Protein AF-A0A8X7W732-F1 (afdb_monomer)

Structure (mmCIF, N/CA/C/O backbone):
data_AF-A0A8X7W732-F1
#
_entry.id   AF-A0A8X7W732-F1
#
loop_
_atom_site.group_PDB
_atom_site.id
_atom_site.type_symbol
_atom_site.label_atom_id
_atom_site.label_alt_id
_atom_site.label_comp_id
_atom_site.label_asym_id
_atom_site.label_entity_id
_atom_site.label_seq_id
_atom_site.pdbx_PDB_ins_code
_atom_site.Cartn_x
_atom_site.Cartn_y
_atom_site.Cartn_z
_atom_site.occupancy
_atom_site.B_iso_or_equiv
_atom_site.auth_seq_id
_atom_site.auth_comp_id
_atom_site.auth_asym_id
_atom_site.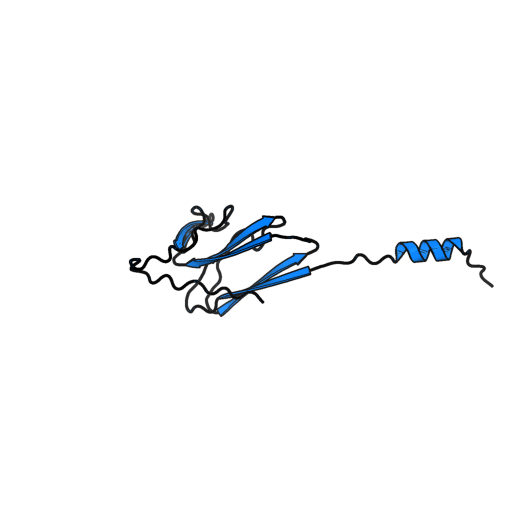auth_atom_id
_atom_site.pdbx_PDB_model_num
ATOM 1 N N . MET A 1 1 ? 0.008 -14.224 62.717 1.00 46.12 1 MET A N 1
ATOM 2 C CA . MET A 1 1 ? -0.355 -12.885 62.200 1.00 46.12 1 MET A CA 1
ATOM 3 C C . MET A 1 1 ? 0.826 -12.354 61.398 1.00 46.12 1 MET A C 1
ATOM 5 O O . MET A 1 1 ? 1.795 -11.903 61.994 1.00 46.12 1 MET A O 1
ATOM 9 N N . ALA A 1 2 ? 0.811 -12.514 60.072 1.00 51.47 2 ALA A N 1
ATOM 10 C CA . ALA A 1 2 ? 1.902 -12.050 59.215 1.00 51.47 2 ALA A CA 1
ATOM 11 C C . ALA A 1 2 ? 1.911 -10.513 59.188 1.00 51.47 2 ALA A C 1
ATOM 13 O O . ALA A 1 2 ? 0.931 -9.892 58.777 1.00 51.47 2 ALA A O 1
ATOM 14 N N . ARG A 1 3 ? 2.992 -9.894 59.678 1.00 59.03 3 ARG A N 1
ATOM 15 C CA . ARG A 1 3 ? 3.196 -8.445 59.582 1.00 59.03 3 ARG A CA 1
ATOM 16 C C . ARG A 1 3 ? 3.786 -8.136 58.212 1.00 59.03 3 ARG A C 1
ATOM 18 O O . ARG A 1 3 ? 4.996 -8.193 58.027 1.00 59.03 3 ARG A O 1
ATOM 25 N N . PHE A 1 4 ? 2.919 -7.852 57.248 1.00 56.91 4 PHE A N 1
ATOM 26 C CA . PHE A 1 4 ? 3.340 -7.357 55.943 1.00 56.91 4 PHE A CA 1
ATOM 27 C C . PHE A 1 4 ? 3.891 -5.938 56.114 1.00 56.91 4 PHE A C 1
ATOM 29 O O . PHE A 1 4 ? 3.165 -5.018 56.487 1.00 56.91 4 PHE A O 1
ATOM 36 N N . SER A 1 5 ? 5.202 -5.782 55.921 1.00 73.44 5 SER A N 1
ATOM 37 C CA . SER A 1 5 ? 5.878 -4.485 55.982 1.00 73.44 5 SER A CA 1
ATOM 38 C C . SER A 1 5 ? 5.309 -3.554 54.909 1.00 73.44 5 SER A C 1
ATOM 40 O O . SER A 1 5 ? 5.190 -3.954 53.752 1.00 73.44 5 SER A O 1
ATOM 42 N N . SER A 1 6 ? 4.992 -2.307 55.273 1.00 62.41 6 SER A N 1
ATOM 43 C CA . SER A 1 6 ? 4.473 -1.275 54.354 1.00 62.41 6 SER A CA 1
ATOM 44 C C . SER A 1 6 ? 5.355 -1.099 53.101 1.00 62.41 6 SER A C 1
ATOM 46 O O . SER A 1 6 ? 4.856 -0.899 51.995 1.00 62.41 6 SER A O 1
ATOM 48 N N . PHE A 1 7 ? 6.671 -1.314 53.243 1.00 60.94 7 PHE A N 1
ATOM 49 C CA . PHE A 1 7 ? 7.631 -1.323 52.134 1.00 60.94 7 PHE A CA 1
ATOM 50 C C . PHE A 1 7 ? 7.362 -2.416 51.088 1.00 60.94 7 PHE A C 1
ATOM 52 O O . PHE A 1 7 ? 7.599 -2.196 49.903 1.00 60.94 7 PHE A O 1
ATOM 59 N N . HIS A 1 8 ? 6.857 -3.585 51.492 1.00 60.62 8 HIS A N 1
ATOM 60 C CA . HIS A 1 8 ? 6.509 -4.666 50.562 1.00 60.62 8 HIS A CA 1
ATOM 61 C C . HIS A 1 8 ? 5.210 -4.377 49.808 1.00 60.62 8 HIS A C 1
ATOM 63 O O . HIS A 1 8 ? 5.099 -4.742 48.642 1.00 60.62 8 HIS A O 1
ATOM 69 N N . ILE A 1 9 ? 4.263 -3.674 50.439 1.00 62.38 9 ILE A N 1
ATOM 70 C CA . ILE A 1 9 ? 3.011 -3.246 49.798 1.00 62.38 9 ILE A CA 1
ATOM 71 C C . ILE A 1 9 ? 3.304 -2.179 48.729 1.00 62.38 9 ILE A C 1
ATOM 73 O O . ILE A 1 9 ? 2.811 -2.285 47.608 1.00 62.38 9 ILE A O 1
ATOM 77 N N . LEU A 1 10 ? 4.169 -1.204 49.033 1.00 61.38 10 LEU A N 1
ATOM 78 C CA . LEU A 1 10 ? 4.590 -0.169 48.078 1.00 61.38 10 LEU A CA 1
ATOM 79 C C . LEU A 1 10 ? 5.385 -0.737 46.891 1.00 61.38 10 LEU A C 1
ATOM 81 O O . LEU A 1 10 ? 5.160 -0.325 45.754 1.00 61.38 10 LEU A O 1
ATOM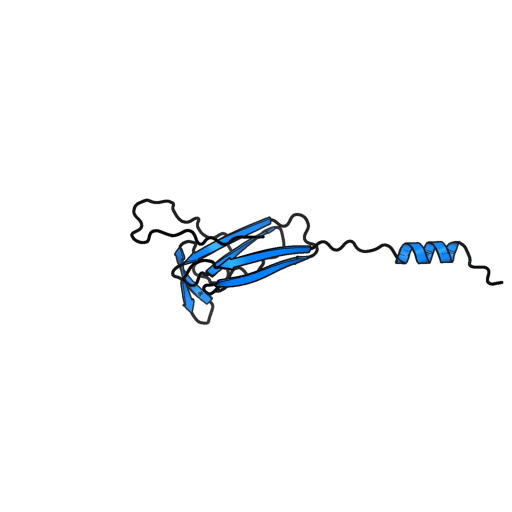 85 N N . PHE A 1 11 ? 6.268 -1.714 47.125 1.00 59.72 11 PHE A N 1
ATOM 86 C CA . PHE A 1 11 ? 7.015 -2.375 46.049 1.00 59.72 11 PHE A CA 1
ATOM 87 C C . PHE A 1 11 ? 6.089 -3.165 45.107 1.00 59.72 11 PHE A C 1
ATOM 89 O O . PHE A 1 11 ? 6.231 -3.078 43.891 1.00 59.72 11 PHE A O 1
ATOM 96 N N . PHE A 1 12 ? 5.082 -3.864 45.645 1.00 58.09 12 PHE A N 1
ATOM 97 C CA . PHE A 1 12 ? 4.081 -4.574 44.835 1.00 58.09 12 PHE A CA 1
ATOM 98 C C . PHE A 1 12 ? 3.203 -3.622 44.002 1.00 58.09 12 PHE A C 1
ATOM 100 O O . PHE A 1 12 ? 2.840 -3.935 42.866 1.00 58.09 12 PHE A O 1
ATOM 107 N N . MET A 1 13 ? 2.889 -2.439 44.538 1.00 59.28 13 MET A N 1
ATOM 108 C CA . MET A 1 13 ? 2.095 -1.423 43.837 1.00 59.28 13 MET A CA 1
ATOM 109 C C . MET A 1 13 ? 2.874 -0.758 42.689 1.00 59.28 13 MET A C 1
ATOM 111 O O . MET A 1 13 ? 2.284 -0.399 41.677 1.00 59.28 13 MET A O 1
ATOM 115 N N . PHE A 1 14 ? 4.203 -0.660 42.797 1.00 57.59 14 PHE A N 1
ATOM 116 C CA . PHE A 1 14 ? 5.066 -0.134 41.731 1.00 57.59 14 PHE A CA 1
ATOM 117 C C . PHE A 1 14 ? 5.218 -1.109 40.546 1.00 57.59 14 PHE A C 1
ATOM 119 O O . PHE A 1 14 ? 5.277 -0.684 39.396 1.00 57.59 14 PHE A O 1
ATOM 126 N N . ILE A 1 15 ? 5.214 -2.423 40.807 1.00 59.81 15 ILE A N 1
ATOM 127 C CA . ILE A 1 15 ? 5.336 -3.475 39.776 1.00 59.81 15 ILE A CA 1
ATOM 128 C C . ILE A 1 15 ? 4.060 -3.581 38.912 1.00 59.81 15 ILE A C 1
ATOM 130 O O . ILE A 1 15 ? 4.116 -4.036 37.773 1.00 59.81 15 ILE A O 1
ATOM 134 N N . THR A 1 16 ? 2.905 -3.144 39.426 1.00 61.91 16 THR A N 1
ATOM 135 C CA . THR A 1 16 ? 1.600 -3.240 38.738 1.00 61.91 16 THR A CA 1
ATOM 136 C C . THR A 1 16 ? 1.240 -2.009 37.903 1.00 61.91 16 THR A C 1
ATOM 138 O O . THR A 1 16 ? 0.121 -1.925 37.394 1.00 61.91 16 THR A O 1
ATOM 141 N N . GLY A 1 17 ? 2.175 -1.069 37.709 1.00 63.25 17 GLY A N 1
ATOM 142 C CA . GLY A 1 17 ? 2.010 0.036 36.765 1.00 63.25 17 GLY A CA 1
ATOM 143 C C . GLY A 1 17 ? 1.795 -0.496 35.346 1.00 63.25 17 GLY A C 1
ATOM 144 O O . GLY A 1 17 ? 2.745 -0.883 34.671 1.00 63.25 17 GLY A O 1
ATOM 145 N N . GLY A 1 18 ? 0.537 -0.562 34.910 1.00 65.25 18 GLY A N 1
ATOM 146 C CA . GLY A 1 18 ? 0.165 -1.093 33.603 1.00 65.25 18 GLY A CA 1
ATOM 147 C C . GLY A 1 18 ? 0.795 -0.283 32.472 1.00 65.25 18 GLY A C 1
ATOM 148 O O . GLY A 1 18 ? 0.649 0.937 32.413 1.00 65.25 18 GLY A O 1
ATOM 149 N N . VAL A 1 19 ? 1.477 -0.963 31.551 1.00 70.69 19 VAL A N 1
ATOM 150 C CA . VAL A 1 19 ? 1.900 -0.357 30.286 1.00 70.69 19 VAL A CA 1
ATOM 151 C C . VAL A 1 19 ? 0.658 -0.073 29.439 1.00 70.69 19 VAL A C 1
ATOM 153 O O . VAL A 1 19 ? -0.092 -0.983 29.088 1.00 70.69 19 VAL A O 1
ATOM 156 N N . ALA A 1 20 ? 0.408 1.197 29.122 1.00 70.50 20 ALA A N 1
ATOM 157 C CA . ALA A 1 20 ? -0.653 1.568 28.194 1.00 70.50 20 ALA A CA 1
ATOM 158 C C . ALA A 1 20 ? -0.190 1.265 26.760 1.00 70.50 20 ALA A C 1
ATOM 160 O O . ALA A 1 20 ? 0.652 1.975 26.212 1.00 70.50 20 ALA A O 1
ATOM 161 N N . VAL A 1 21 ? -0.723 0.196 26.165 1.00 75.81 21 VAL A N 1
ATOM 162 C CA . VAL A 1 21 ? -0.509 -0.144 24.751 1.00 75.81 21 VAL A CA 1
ATOM 163 C C . VAL A 1 21 ? -1.587 0.546 23.922 1.00 75.81 21 VAL A C 1
ATOM 165 O O . VAL A 1 21 ? -2.775 0.385 24.193 1.00 75.81 21 VAL A O 1
ATOM 168 N N . SER A 1 22 ? -1.177 1.308 22.909 1.00 82.00 22 SER A N 1
ATOM 169 C CA . SER A 1 22 ? -2.092 1.917 21.937 1.00 82.00 22 SER A CA 1
ATOM 170 C C . SER A 1 22 ? -1.933 1.228 20.589 1.00 82.00 22 SER A C 1
ATOM 172 O O . SER A 1 22 ? -0.807 1.018 20.134 1.00 82.00 22 SER A O 1
ATOM 174 N N . ALA A 1 23 ? -3.048 0.880 19.950 1.00 86.62 23 ALA A N 1
ATOM 175 C CA . ALA A 1 23 ? -3.058 0.295 18.619 1.00 86.62 23 ALA A CA 1
ATOM 176 C C . ALA A 1 23 ? -4.050 1.028 17.711 1.00 86.62 23 ALA A C 1
ATOM 178 O O . ALA A 1 23 ? -5.148 1.387 18.130 1.00 86.62 23 ALA A O 1
ATOM 179 N N . THR A 1 24 ? -3.657 1.250 16.460 1.00 89.19 24 THR A N 1
ATOM 180 C CA . THR A 1 24 ? -4.511 1.792 15.396 1.00 89.19 24 THR A CA 1
ATOM 181 C C . THR A 1 24 ? -4.535 0.790 14.255 1.00 89.19 24 THR A C 1
ATOM 183 O O . THR A 1 24 ? -3.482 0.344 13.810 1.00 89.19 24 THR A O 1
ATOM 186 N N . VAL A 1 25 ? -5.723 0.424 13.781 1.00 91.12 25 VAL A N 1
ATOM 187 C CA . VAL A 1 25 ? -5.889 -0.529 12.679 1.00 91.12 25 VAL A CA 1
ATOM 188 C C . VAL A 1 25 ? -6.473 0.212 11.490 1.00 91.12 25 VAL A C 1
ATOM 190 O O . VAL A 1 25 ? -7.506 0.855 11.620 1.00 91.12 25 VAL A O 1
ATOM 193 N N . PHE A 1 26 ? -5.825 0.102 10.334 1.00 91.19 26 PHE A N 1
ATOM 194 C CA . PHE A 1 26 ? -6.368 0.557 9.062 1.00 91.19 26 PHE A CA 1
ATOM 195 C C . PHE A 1 26 ? -6.866 -0.644 8.275 1.00 91.19 26 PHE A C 1
ATOM 197 O O . PHE A 1 26 ? -6.082 -1.528 7.924 1.00 91.19 26 PHE A O 1
ATOM 204 N N . THR A 1 27 ? -8.154 -0.670 7.951 1.00 91.69 27 THR A N 1
ATOM 205 C CA . THR A 1 27 ? -8.687 -1.677 7.026 1.00 91.69 27 THR A CA 1
ATOM 206 C C . THR A 1 27 ? -8.677 -1.125 5.610 1.00 91.69 27 THR A C 1
ATOM 208 O O . THR A 1 27 ? -9.360 -0.146 5.345 1.00 91.69 27 THR A O 1
ATOM 211 N N . LEU A 1 28 ? -7.933 -1.744 4.694 1.00 91.06 28 LEU A N 1
ATOM 212 C CA . LEU A 1 28 ? -7.928 -1.395 3.275 1.00 91.06 28 LEU A CA 1
ATOM 213 C C . LEU A 1 28 ? -8.790 -2.407 2.526 1.00 91.06 28 LEU A C 1
ATOM 215 O O . LEU A 1 28 ? -8.461 -3.591 2.501 1.00 91.06 28 LEU A O 1
ATOM 219 N N . LYS A 1 29 ? -9.876 -1.947 1.900 1.00 92.62 29 LYS A N 1
ATOM 220 C CA . LYS A 1 29 ? -10.784 -2.792 1.110 1.00 92.62 29 LYS A CA 1
ATOM 221 C C . LYS A 1 29 ? -1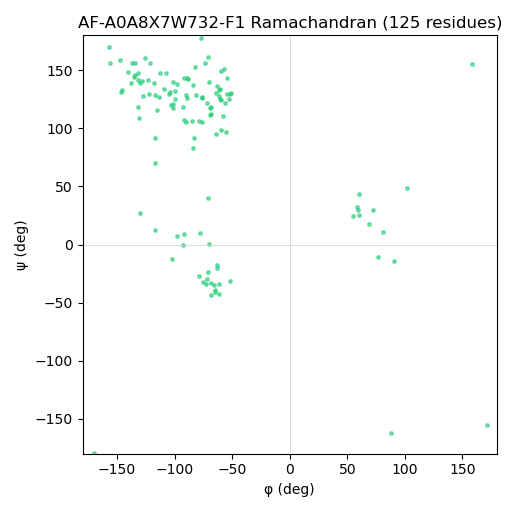0.806 -2.377 -0.355 1.00 92.62 29 LYS A C 1
ATOM 223 O O . LYS A 1 29 ? -11.086 -1.2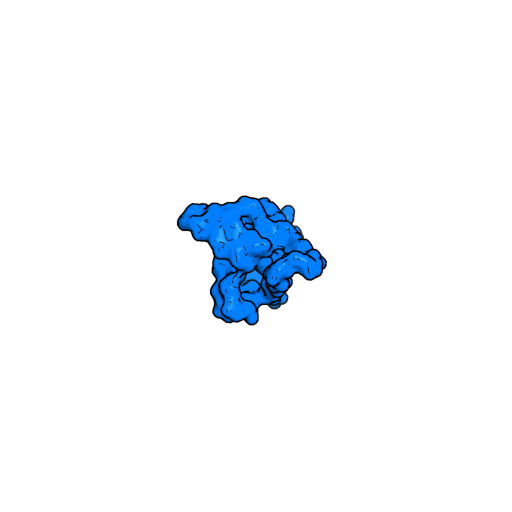17 -0.665 1.00 92.62 29 LYS A O 1
ATOM 228 N N . ASN A 1 30 ? -10.603 -3.338 -1.252 1.00 92.75 30 ASN A N 1
ATOM 229 C CA . ASN A 1 30 ? -10.830 -3.146 -2.676 1.00 92.75 30 ASN A CA 1
ATOM 230 C C . ASN A 1 30 ? -12.308 -3.403 -3.001 1.00 92.75 30 ASN A C 1
ATOM 232 O O . ASN A 1 30 ? -12.763 -4.542 -3.021 1.00 92.75 30 ASN A O 1
ATOM 236 N N . SER A 1 31 ? -13.065 -2.338 -3.261 1.00 90.25 31 SER A N 1
ATOM 237 C CA . SER A 1 31 ? -14.462 -2.443 -3.722 1.00 90.25 31 SER A CA 1
ATOM 238 C C . SER A 1 31 ? -14.598 -2.297 -5.243 1.00 90.25 31 SER A C 1
ATOM 240 O O . SER A 1 31 ? -15.711 -2.193 -5.754 1.00 90.25 31 SER A O 1
ATOM 242 N N . CYS A 1 32 ? -13.481 -2.244 -5.973 1.00 87.25 32 CYS A N 1
ATOM 243 C CA . CYS A 1 32 ? -13.466 -2.191 -7.429 1.00 87.25 32 CYS A CA 1
ATOM 244 C C . CYS A 1 32 ? -13.629 -3.606 -8.020 1.00 87.25 32 CYS A C 1
ATOM 246 O O . CYS A 1 32 ? -13.201 -4.583 -7.403 1.00 87.25 32 CYS A O 1
ATOM 248 N N . PRO A 1 33 ? -14.186 -3.737 -9.240 1.00 91.19 33 PRO A N 1
ATOM 249 C CA . PRO A 1 33 ? -14.322 -5.026 -9.928 1.00 91.19 33 PRO A CA 1
ATOM 250 C C . PRO A 1 33 ? -13.008 -5.520 -10.566 1.00 91.19 33 PRO A C 1
ATOM 252 O O . PRO A 1 33 ? -13.019 -6.458 -11.353 1.00 91.19 33 PRO A O 1
ATOM 255 N N . TYR A 1 34 ? -11.880 -4.873 -10.269 1.00 90.19 34 TYR A N 1
ATOM 256 C CA . TYR A 1 34 ? -10.557 -5.174 -10.810 1.00 90.19 34 TYR A CA 1
ATOM 257 C C . TYR A 1 34 ? -9.504 -5.117 -9.700 1.00 90.19 34 TYR A C 1
ATOM 259 O O . TYR A 1 34 ? -9.699 -4.460 -8.673 1.00 90.19 34 TYR A O 1
ATOM 267 N N . THR A 1 35 ? -8.392 -5.820 -9.905 1.00 92.38 35 THR A N 1
ATOM 268 C CA . THR A 1 35 ? -7.256 -5.819 -8.980 1.00 92.38 35 THR A CA 1
ATOM 269 C C . THR A 1 35 ? -6.647 -4.424 -8.885 1.00 92.38 35 THR A C 1
ATOM 271 O O . THR A 1 35 ? -6.456 -3.733 -9.891 1.00 92.38 35 THR A O 1
ATOM 274 N N . VAL A 1 36 ? -6.339 -4.010 -7.659 1.00 93.56 36 VAL A N 1
ATOM 275 C CA . VAL A 1 36 ? -5.616 -2.770 -7.369 1.00 93.56 36 VAL A CA 1
ATOM 276 C C . VAL A 1 36 ? -4.351 -3.101 -6.597 1.00 93.56 36 VAL A C 1
ATOM 278 O O . VAL A 1 36 ? -4.280 -4.121 -5.917 1.00 93.56 36 VAL A O 1
ATOM 281 N N . TRP A 1 37 ? -3.356 -2.225 -6.668 1.00 94.31 37 TRP A N 1
ATOM 282 C CA . TRP A 1 37 ? -2.130 -2.372 -5.890 1.00 94.31 37 TRP A CA 1
ATOM 283 C C . TRP A 1 37 ? -2.008 -1.197 -4.934 1.00 94.31 37 TRP A C 1
ATOM 285 O O . TRP A 1 37 ? -1.491 -0.151 -5.339 1.00 94.31 37 TRP A O 1
ATOM 295 N N . PRO A 1 38 ? -2.512 -1.303 -3.691 1.00 93.50 38 PRO A N 1
ATOM 296 C CA . PRO A 1 38 ? -2.311 -0.260 -2.702 1.00 93.50 38 PRO A CA 1
ATOM 297 C C . PRO A 1 38 ? -0.827 0.098 -2.593 1.00 93.50 38 PRO A C 1
ATOM 299 O O . PRO A 1 38 ? 0.034 -0.780 -2.521 1.00 93.50 38 PRO A O 1
ATOM 302 N N . GLY A 1 39 ? -0.538 1.392 -2.654 1.00 92.00 39 GLY A N 1
ATOM 303 C CA . GLY A 1 39 ? 0.741 1.960 -2.263 1.00 92.00 39 GLY A CA 1
ATOM 304 C C . GLY A 1 39 ? 0.615 2.505 -0.849 1.00 92.00 39 GLY A C 1
ATOM 305 O O . GLY A 1 39 ? -0.413 3.092 -0.485 1.00 92.00 39 GLY A O 1
ATOM 306 N N . THR A 1 40 ? 1.641 2.274 -0.042 1.00 91.69 40 THR A N 1
ATOM 307 C CA . THR A 1 40 ? 1.687 2.736 1.340 1.00 91.69 40 THR A CA 1
ATOM 308 C C . THR A 1 40 ? 2.997 3.477 1.562 1.00 91.69 40 THR A C 1
ATOM 310 O O . THR A 1 40 ? 4.044 3.113 1.035 1.00 91.69 40 THR A O 1
ATOM 313 N N . PHE A 1 41 ? 2.941 4.568 2.315 1.00 91.19 41 PHE A N 1
ATOM 314 C CA . PHE A 1 41 ? 4.130 5.341 2.647 1.00 91.19 41 PHE A CA 1
ATOM 315 C C . PHE A 1 41 ? 3.977 5.924 4.042 1.00 91.19 41 PHE A C 1
ATOM 317 O O . PHE A 1 41 ? 2.947 6.532 4.337 1.00 91.19 41 PHE A O 1
ATOM 324 N N . ALA A 1 42 ? 4.993 5.771 4.885 1.00 91.25 42 ALA A N 1
ATOM 325 C CA . ALA A 1 42 ? 5.063 6.436 6.178 1.00 91.25 42 ALA A CA 1
ATOM 326 C C . ALA A 1 42 ? 6.013 7.636 6.079 1.00 91.25 42 ALA A C 1
ATOM 328 O O . ALA A 1 42 ? 7.186 7.482 5.756 1.00 91.25 42 ALA A O 1
ATOM 329 N N . GLY A 1 43 ? 5.505 8.836 6.361 1.00 87.75 43 GLY A N 1
ATOM 330 C CA . GLY A 1 43 ? 6.334 10.029 6.547 1.00 87.75 43 GLY A CA 1
ATOM 331 C C . GLY A 1 43 ? 6.985 10.073 7.933 1.00 87.75 43 GLY A C 1
ATOM 332 O O . GLY A 1 43 ? 8.057 10.652 8.089 1.00 87.75 43 GLY A O 1
ATOM 333 N N . LYS A 1 44 ? 6.354 9.448 8.934 1.00 90.56 44 LYS A N 1
ATOM 334 C CA . LYS A 1 44 ? 6.901 9.252 10.281 1.00 90.56 44 LYS A CA 1
ATOM 335 C C . LYS A 1 44 ? 6.422 7.921 10.854 1.00 90.56 44 LYS A C 1
ATOM 337 O O . LYS A 1 44 ? 5.223 7.655 10.853 1.00 90.56 44 LYS A O 1
ATOM 342 N N . GLY A 1 45 ? 7.352 7.156 11.423 1.00 90.69 45 GLY A N 1
ATOM 343 C CA . GLY A 1 45 ? 7.094 5.849 12.028 1.00 90.69 45 GLY A CA 1
ATOM 344 C C . GLY A 1 45 ? 7.189 4.703 11.020 1.00 90.69 45 GLY A C 1
ATOM 345 O O . GLY A 1 45 ? 7.771 4.842 9.944 1.00 90.69 45 GLY A O 1
ATOM 346 N N . SER A 1 46 ? 6.625 3.559 11.390 1.00 91.62 46 SER A N 1
ATOM 347 C CA . SER A 1 46 ? 6.737 2.317 10.622 1.00 91.62 46 SER A CA 1
ATOM 348 C C . SER A 1 46 ? 5.963 2.326 9.290 1.00 91.62 46 SER A C 1
ATOM 350 O O . SER A 1 46 ? 4.824 2.795 9.211 1.00 91.62 46 SER A O 1
ATOM 352 N N . THR A 1 47 ? 6.563 1.758 8.235 1.00 91.69 47 THR A N 1
ATOM 353 C CA . THR A 1 47 ? 5.880 1.533 6.946 1.00 91.69 47 THR A CA 1
ATOM 354 C C . THR A 1 47 ? 4.946 0.332 7.051 1.00 91.69 47 THR A C 1
ATOM 356 O O . THR A 1 47 ? 5.354 -0.759 7.440 1.00 91.69 47 THR A 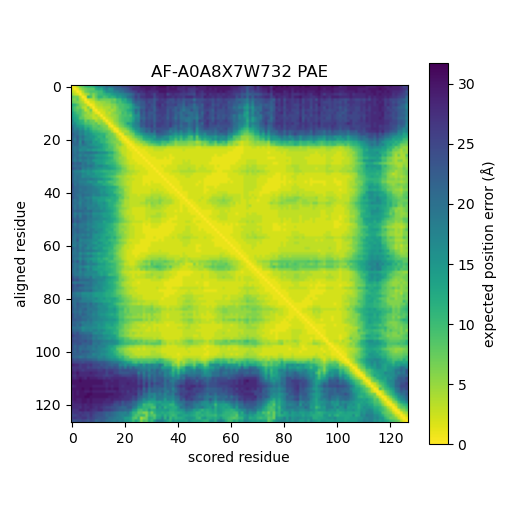O 1
ATOM 359 N N . LEU A 1 48 ? 3.684 0.527 6.680 1.00 92.25 48 LEU A N 1
ATOM 360 C CA . LEU A 1 48 ? 2.645 -0.498 6.751 1.00 92.25 48 LEU A CA 1
ATOM 361 C C . LEU A 1 48 ? 2.543 -1.278 5.442 1.00 92.25 48 LEU A C 1
ATOM 363 O O . LEU A 1 48 ? 2.670 -0.686 4.379 1.00 92.25 48 LEU A O 1
ATOM 367 N N . GLY A 1 49 ? 2.273 -2.585 5.486 1.00 92.94 49 GLY A N 1
ATOM 368 C CA . GLY A 1 49 ? 2.084 -3.385 4.264 1.00 92.94 49 GLY A CA 1
ATOM 369 C C . GLY A 1 49 ? 3.301 -3.378 3.329 1.00 92.94 49 GLY A C 1
ATOM 370 O O . GLY A 1 49 ? 3.140 -3.422 2.116 1.00 92.94 49 GLY A O 1
ATOM 371 N N . GLU A 1 50 ? 4.505 -3.238 3.893 1.00 93.69 50 GLU A N 1
ATOM 372 C CA . GLU A 1 50 ? 5.789 -3.251 3.175 1.00 93.69 50 GLU A CA 1
ATOM 373 C C . GLU A 1 50 ? 5.924 -2.247 2.011 1.00 93.69 50 GLU A C 1
ATOM 375 O O . GLU A 1 50 ? 6.719 -2.457 1.100 1.00 93.69 50 GLU A O 1
ATOM 380 N N . GLY A 1 51 ? 5.162 -1.151 2.018 1.00 92.06 51 GLY A N 1
ATOM 381 C CA . GLY A 1 51 ? 5.195 -0.126 0.965 1.00 92.06 51 GLY A CA 1
ATOM 382 C C . GLY A 1 51 ? 4.204 -0.375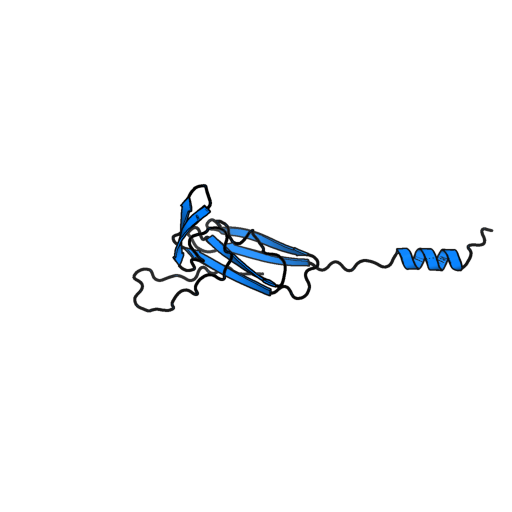 -0.178 1.00 92.06 51 GLY A C 1
ATOM 383 O O . GLY A 1 51 ? 3.933 0.527 -0.973 1.00 92.06 51 GLY A O 1
ATOM 384 N N . GLY A 1 52 ? 3.641 -1.578 -0.280 1.00 93.00 52 GLY A N 1
ATOM 385 C CA . GLY A 1 52 ? 2.621 -1.895 -1.271 1.00 93.00 52 GLY A CA 1
ATOM 386 C C . GLY A 1 52 ? 2.492 -3.383 -1.570 1.00 93.00 52 GLY A C 1
ATOM 387 O O . GLY A 1 52 ? 3.418 -4.167 -1.386 1.00 93.00 52 GLY A O 1
ATOM 388 N N . PHE A 1 53 ? 1.309 -3.767 -2.037 1.00 94.88 53 PHE A N 1
ATOM 389 C CA . PHE A 1 53 ? 0.927 -5.159 -2.279 1.00 94.88 53 PHE A CA 1
ATOM 390 C C . PHE A 1 53 ? -0.208 -5.229 -3.305 1.00 94.88 53 PHE A C 1
ATOM 392 O O . PHE A 1 53 ? -0.776 -4.203 -3.673 1.00 94.88 53 PHE A O 1
ATOM 399 N N . GLN A 1 54 ? -0.529 -6.431 -3.782 1.00 95.19 54 GLN A N 1
ATOM 400 C CA . GLN A 1 54 ? -1.699 -6.682 -4.624 1.00 95.19 54 GLN A CA 1
ATOM 401 C C . GLN A 1 54 ? -2.948 -6.882 -3.759 1.00 95.19 54 GLN A C 1
ATOM 403 O O . GLN A 1 54 ? -2.900 -7.590 -2.755 1.00 95.19 54 GLN A O 1
ATOM 408 N N . LEU A 1 55 ? -4.070 -6.283 -4.158 1.00 95.38 55 LEU A N 1
ATOM 409 C CA . LEU A 1 55 ? -5.364 -6.453 -3.507 1.00 95.38 55 LEU A CA 1
ATOM 410 C C . LEU A 1 55 ? -6.443 -6.760 -4.553 1.00 95.38 55 LEU A C 1
ATOM 412 O O . LEU A 1 55 ? -6.851 -5.901 -5.340 1.00 95.38 55 LEU A O 1
ATOM 416 N N . ASP A 1 56 ? -6.904 -8.005 -4.553 1.00 95.81 56 ASP A N 1
ATOM 417 C CA . ASP A 1 56 ? -7.871 -8.513 -5.526 1.00 95.81 56 ASP A CA 1
ATOM 418 C C . ASP A 1 56 ? -9.282 -7.928 -5.326 1.00 95.81 56 ASP A C 1
ATOM 420 O O . ASP A 1 56 ? -9.578 -7.367 -4.264 1.00 95.81 56 ASP A O 1
ATOM 424 N N . PRO A 1 57 ? -10.164 -8.001 -6.343 1.00 94.06 57 PRO A N 1
ATOM 425 C CA . PRO A 1 57 ? -11.537 -7.511 -6.241 1.00 94.06 57 PRO A CA 1
ATOM 426 C C . PRO A 1 57 ? -12.266 -8.065 -5.014 1.00 94.06 57 PRO A C 1
ATOM 428 O O . PRO A 1 57 ? -12.288 -9.271 -4.780 1.00 94.06 57 PRO A O 1
ATOM 431 N N . GLY A 1 58 ? -12.879 -7.185 -4.224 1.00 91.75 58 GLY A N 1
ATOM 432 C CA . GLY A 1 58 ? -13.625 -7.556 -3.018 1.00 91.75 58 GLY A CA 1
ATOM 433 C C . GLY A 1 58 ? -12.762 -7.904 -1.800 1.00 91.75 58 GLY A C 1
ATOM 434 O O . GLY A 1 58 ? -13.307 -7.996 -0.698 1.00 91.75 58 GLY A O 1
ATOM 435 N N . ALA A 1 59 ? -11.445 -8.057 -1.961 1.00 95.25 59 ALA A N 1
ATOM 436 C CA . ALA A 1 59 ? -10.542 -8.397 -0.871 1.00 95.25 59 ALA A CA 1
ATOM 437 C C . ALA A 1 59 ? -10.311 -7.213 0.081 1.00 95.25 59 ALA A C 1
ATOM 439 O O . ALA A 1 59 ? -10.433 -6.035 -0.281 1.00 95.25 59 ALA A O 1
ATOM 440 N N . SER A 1 60 ? -9.934 -7.534 1.316 1.00 94.12 60 SER A N 1
ATOM 441 C CA . SER A 1 60 ? -9.557 -6.556 2.332 1.00 94.12 60 SER A CA 1
ATOM 442 C C . SER A 1 60 ? -8.369 -7.030 3.152 1.00 94.12 60 SER A C 1
ATOM 444 O O . SER A 1 60 ? -8.249 -8.222 3.425 1.00 94.12 60 SER A O 1
ATOM 446 N N . VAL A 1 61 ? -7.545 -6.091 3.605 1.00 95.25 61 VAL A N 1
ATOM 447 C CA . VAL A 1 61 ? -6.422 -6.351 4.509 1.00 95.25 61 VAL A CA 1
ATOM 448 C C . VAL A 1 61 ? -6.431 -5.357 5.662 1.00 95.25 61 VAL A C 1
ATOM 450 O O . VAL A 1 61 ? -6.837 -4.207 5.498 1.00 95.25 61 VAL A O 1
ATOM 453 N N . GLN A 1 62 ? -5.981 -5.801 6.830 1.00 94.69 62 GLN A N 1
ATOM 454 C CA . GLN A 1 62 ? -5.807 -4.956 8.005 1.00 94.69 62 GLN A CA 1
ATOM 455 C C . GLN A 1 62 ? -4.325 -4.647 8.206 1.00 94.69 62 GLN A C 1
ATOM 457 O O . GLN A 1 62 ? -3.487 -5.548 8.186 1.00 94.69 62 GLN A O 1
ATOM 462 N N . LEU A 1 63 ? -4.009 -3.370 8.399 1.00 93.06 63 LEU A N 1
ATOM 463 C CA . LEU A 1 63 ? -2.670 -2.873 8.682 1.00 93.06 63 LEU A CA 1
ATOM 464 C C . LEU A 1 63 ? -2.669 -2.260 10.081 1.00 93.06 63 LEU A C 1
ATOM 466 O O . LEU A 1 63 ? -3.358 -1.272 10.326 1.00 93.06 63 LEU A O 1
ATOM 470 N N . THR A 1 64 ? -1.900 -2.848 10.991 1.00 92.56 64 THR A N 1
ATOM 471 C CA . THR A 1 64 ? -1.899 -2.462 12.405 1.00 92.56 64 THR A CA 1
ATOM 472 C C . THR A 1 64 ? -0.656 -1.653 12.746 1.00 92.56 64 THR A C 1
ATOM 474 O O . THR A 1 64 ? 0.466 -2.077 12.478 1.00 92.56 64 THR A O 1
ATOM 477 N N . LEU A 1 65 ? -0.862 -0.506 13.382 1.00 91.25 65 LEU A N 1
ATOM 478 C CA . LEU A 1 65 ? 0.158 0.245 14.101 1.00 91.25 65 LEU A CA 1
ATOM 479 C C . LEU A 1 65 ? 0.021 -0.042 15.584 1.00 91.25 65 LEU A C 1
ATOM 481 O O . LEU A 1 65 ? -1.068 0.093 16.137 1.00 91.25 65 LEU A O 1
ATOM 485 N N . THR A 1 66 ? 1.133 -0.354 16.234 1.00 90.56 66 THR A N 1
ATOM 486 C CA . THR A 1 66 ? 1.171 -0.618 17.671 1.00 90.56 66 THR A CA 1
ATOM 487 C C . THR A 1 66 ? 2.248 0.255 18.289 1.00 90.56 66 THR A C 1
ATOM 489 O O . THR A 1 66 ? 3.388 0.234 17.836 1.00 90.56 66 THR A O 1
ATOM 492 N N . ASN A 1 67 ? 1.894 1.006 19.330 1.00 86.75 67 ASN A N 1
ATOM 493 C CA . ASN A 1 67 ? 2.808 1.848 20.107 1.00 86.75 67 ASN A CA 1
ATOM 494 C C . ASN A 1 67 ? 3.548 2.931 19.297 1.00 86.75 67 ASN A C 1
ATOM 496 O O . ASN A 1 67 ? 4.663 3.306 19.646 1.00 86.75 67 ASN A O 1
ATOM 500 N N . GLU A 1 68 ? 2.918 3.473 18.251 1.00 88.44 68 GLU A N 1
ATOM 501 C CA . GLU A 1 68 ? 3.502 4.496 17.365 1.00 88.44 68 GLU A CA 1
ATOM 502 C C . GLU A 1 68 ? 2.719 5.825 17.436 1.00 88.44 68 GLU A C 1
ATOM 504 O O . GLU A 1 68 ? 2.006 6.200 16.496 1.00 88.44 68 GLU A O 1
ATOM 509 N N . PRO A 1 69 ? 2.793 6.561 18.564 1.00 85.31 69 PRO A N 1
ATOM 510 C CA . PRO A 1 69 ? 2.104 7.836 18.706 1.00 85.31 69 PRO A CA 1
ATOM 511 C C . PRO A 1 69 ? 2.649 8.879 17.716 1.00 85.31 69 PRO A C 1
ATOM 513 O O . PRO A 1 69 ? 3.853 9.130 17.595 1.00 85.31 69 PRO A O 1
ATOM 516 N N . GLY A 1 70 ? 1.730 9.528 16.998 1.00 87.00 70 GLY A N 1
ATOM 517 C CA . GLY A 1 70 ? 2.067 10.528 15.986 1.00 87.00 70 GLY A CA 1
ATOM 518 C C . GLY A 1 70 ? 2.681 9.936 14.718 1.00 87.00 70 GLY A C 1
ATOM 519 O O . GLY A 1 70 ? 3.513 10.600 14.094 1.00 87.00 70 GLY A O 1
ATOM 520 N N . TRP A 1 71 ? 2.328 8.696 14.369 1.00 91.88 71 TRP A N 1
ATOM 521 C CA . TRP A 1 71 ? 2.550 8.159 13.028 1.00 91.88 71 TRP A CA 1
ATOM 522 C C . TRP A 1 71 ? 1.921 9.074 11.971 1.00 91.88 71 TRP A C 1
ATOM 524 O O . TRP A 1 71 ? 0.842 9.637 12.180 1.00 91.88 71 TRP A O 1
ATOM 534 N N . SER A 1 72 ? 2.585 9.215 10.826 1.00 89.06 72 SER A N 1
ATOM 535 C CA . SER A 1 72 ? 2.028 9.909 9.668 1.00 89.06 72 SER A CA 1
ATOM 536 C C . SER A 1 72 ? 2.348 9.145 8.394 1.00 89.06 72 SER A C 1
ATOM 538 O O . SER A 1 72 ? 3.461 8.654 8.205 1.00 89.06 72 SER A O 1
ATOM 540 N N . GLY A 1 73 ? 1.377 9.057 7.493 1.00 88.88 73 GLY A N 1
ATOM 541 C CA . GLY A 1 73 ? 1.541 8.322 6.252 1.00 88.88 73 GLY A CA 1
ATOM 542 C C . GLY A 1 73 ? 0.408 8.549 5.268 1.00 88.88 73 GLY A C 1
ATOM 543 O O . GLY A 1 73 ? -0.510 9.336 5.510 1.00 88.88 73 GLY A O 1
ATOM 544 N N . ARG A 1 74 ? 0.512 7.886 4.119 1.00 87.88 74 ARG A N 1
ATOM 545 C CA . ARG A 1 74 ? -0.456 7.947 3.026 1.00 87.88 74 ARG A CA 1
ATOM 546 C C . ARG A 1 74 ? -0.734 6.549 2.496 1.00 87.88 74 ARG A C 1
ATOM 548 O O . ARG A 1 74 ? 0.175 5.730 2.371 1.00 87.88 74 ARG A O 1
ATOM 555 N N . PHE A 1 75 ? -1.988 6.344 2.121 1.00 88.81 75 PHE A N 1
ATOM 556 C CA . PHE A 1 75 ? -2.447 5.210 1.335 1.00 88.81 75 PHE A CA 1
ATOM 557 C C . PHE A 1 75 ? -3.020 5.748 0.027 1.00 88.81 75 PHE A C 1
ATOM 559 O O . PHE A 1 75 ? -3.716 6.765 0.023 1.00 88.81 75 PHE A O 1
ATOM 566 N N . TRP A 1 76 ? -2.737 5.081 -1.081 1.00 88.81 76 TRP A N 1
ATOM 567 C CA . TRP A 1 76 ? -3.357 5.371 -2.372 1.00 88.81 76 TRP A CA 1
ATOM 568 C C . TRP A 1 76 ? -3.483 4.074 -3.161 1.00 88.81 76 TRP A C 1
ATOM 570 O O . TRP A 1 76 ? -2.794 3.097 -2.876 1.00 88.81 76 TRP A O 1
ATOM 580 N N . GLY A 1 77 ? -4.385 4.030 -4.135 1.00 87.00 77 GLY A N 1
ATOM 581 C CA . GLY A 1 77 ? -4.517 2.855 -4.988 1.00 87.00 77 GLY A CA 1
ATOM 582 C C . GLY A 1 77 ? -3.851 3.057 -6.341 1.00 87.00 77 GLY A C 1
ATOM 583 O O . GLY A 1 77 ? -3.963 4.127 -6.943 1.00 87.00 77 GLY A O 1
ATOM 584 N N . ARG A 1 78 ? -3.182 2.004 -6.813 1.00 91.25 78 ARG A N 1
ATOM 585 C CA . ARG A 1 78 ? -2.588 1.920 -8.149 1.00 91.25 78 ARG A CA 1
ATOM 586 C C . ARG A 1 78 ? -3.391 0.970 -9.024 1.00 91.25 78 ARG A C 1
ATOM 588 O O . ARG A 1 78 ? -3.961 -0.002 -8.521 1.00 91.25 78 ARG A O 1
ATOM 595 N N . THR A 1 79 ? -3.439 1.251 -10.322 1.00 89.50 79 THR A N 1
ATOM 596 C CA . THR A 1 79 ? -4.175 0.429 -11.298 1.00 89.50 79 THR A CA 1
ATOM 597 C C . THR A 1 79 ? -3.342 0.180 -12.549 1.00 89.50 79 THR A C 1
ATOM 599 O O . THR A 1 79 ? -2.435 0.958 -12.854 1.00 89.50 79 THR A O 1
ATOM 602 N N . GLY A 1 80 ? -3.654 -0.907 -13.265 1.00 88.62 80 GLY A N 1
ATOM 603 C CA . GLY A 1 80 ? -2.938 -1.294 -14.483 1.00 88.62 80 GLY A CA 1
ATOM 604 C C . GLY A 1 80 ? -1.457 -1.557 -14.223 1.00 88.62 80 GLY A C 1
ATOM 605 O O . GLY A 1 80 ? -0.617 -1.048 -14.958 1.00 88.62 80 GLY A O 1
ATOM 606 N N . CYS A 1 81 ? -1.149 -2.256 -13.128 1.00 90.75 81 CYS A N 1
ATOM 607 C CA . CYS A 1 81 ? 0.221 -2.563 -12.751 1.00 90.75 81 CYS A CA 1
ATOM 608 C C . CYS A 1 81 ? 0.689 -3.876 -13.367 1.00 90.75 81 CYS A C 1
ATOM 610 O O . CYS A 1 81 ? -0.073 -4.839 -13.439 1.00 90.75 81 CYS A O 1
ATOM 612 N N . ASN A 1 82 ? 1.959 -3.915 -13.751 1.00 93.31 82 ASN A N 1
ATOM 613 C CA . ASN A 1 82 ? 2.651 -5.133 -14.140 1.00 93.31 82 ASN A CA 1
ATOM 614 C C . ASN A 1 82 ? 3.992 -5.166 -13.410 1.00 93.31 82 ASN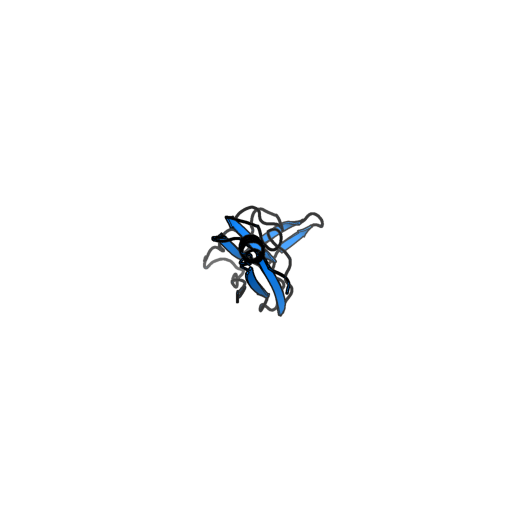 A C 1
ATOM 616 O O . ASN A 1 82 ? 4.792 -4.253 -13.600 1.00 93.31 82 ASN A O 1
ATOM 620 N N . PHE A 1 83 ? 4.200 -6.177 -12.567 1.00 94.56 83 PHE A N 1
ATOM 621 C CA . PHE A 1 83 ? 5.423 -6.376 -11.794 1.00 94.56 83 PHE A CA 1
ATOM 622 C C . PHE A 1 83 ? 6.011 -7.751 -12.102 1.00 94.56 83 PHE A C 1
ATOM 624 O O . PHE A 1 83 ? 5.276 -8.729 -12.238 1.00 94.56 83 PHE A O 1
ATOM 631 N N . ASP A 1 84 ? 7.334 -7.826 -12.185 1.00 93.94 84 ASP A N 1
ATOM 632 C CA . ASP A 1 84 ? 8.060 -9.086 -12.271 1.00 93.94 84 ASP A CA 1
ATOM 633 C C . ASP A 1 84 ? 8.153 -9.794 -10.905 1.00 93.94 84 ASP A C 1
ATOM 635 O O . ASP A 1 84 ? 7.708 -9.289 -9.870 1.00 93.94 84 ASP A O 1
ATOM 639 N N . SER A 1 85 ? 8.765 -10.982 -10.880 1.00 92.31 85 SER A N 1
ATOM 640 C CA . SER A 1 85 ? 8.954 -11.766 -9.650 1.00 92.31 85 SER A CA 1
ATOM 641 C C . SER A 1 85 ? 9.835 -11.080 -8.602 1.00 92.31 85 SER A C 1
ATOM 643 O O . SER A 1 85 ? 9.831 -11.487 -7.443 1.00 92.31 85 SER A O 1
ATOM 645 N N . SER A 1 86 ? 10.608 -10.068 -8.999 1.00 92.50 86 SER A N 1
ATOM 646 C CA . SER A 1 86 ? 11.417 -9.246 -8.098 1.00 92.50 86 SER A CA 1
ATOM 647 C C . SER A 1 86 ? 10.695 -7.982 -7.617 1.00 92.50 86 SER A C 1
ATOM 649 O O . SER A 1 86 ? 11.245 -7.239 -6.807 1.00 92.50 86 SER A O 1
ATOM 651 N N . GLY A 1 87 ? 9.453 -7.755 -8.057 1.00 91.38 87 GLY A N 1
ATOM 652 C CA . GLY A 1 87 ? 8.648 -6.596 -7.687 1.00 91.38 87 GLY A CA 1
ATOM 653 C C . GLY A 1 87 ? 8.978 -5.326 -8.472 1.00 91.38 87 GLY A C 1
ATOM 654 O O . GLY A 1 87 ? 8.477 -4.263 -8.101 1.00 91.38 87 GLY A O 1
ATOM 655 N N . HIS A 1 88 ? 9.778 -5.409 -9.539 1.00 93.62 88 HIS A N 1
ATOM 656 C CA . HIS A 1 88 ? 10.036 -4.283 -10.436 1.00 93.62 88 HIS A CA 1
ATOM 657 C C . HIS A 1 88 ? 8.995 -4.249 -11.548 1.00 93.62 88 HIS A C 1
ATOM 659 O O . HIS A 1 88 ? 8.550 -5.284 -12.039 1.00 93.62 88 HIS A O 1
ATOM 665 N N . GLY A 1 89 ? 8.564 -3.058 -11.940 1.00 91.81 89 GLY A N 1
ATOM 666 C CA . GLY A 1 89 ? 7.450 -2.934 -12.867 1.00 91.81 89 GLY A CA 1
ATOM 667 C C . GLY A 1 89 ? 6.974 -1.510 -13.025 1.00 91.81 89 GLY A C 1
ATOM 668 O O . GLY A 1 89 ? 7.736 -0.582 -12.796 1.00 91.81 89 GLY A O 1
ATOM 669 N N . ASN A 1 90 ? 5.722 -1.319 -13.415 1.00 90.19 90 ASN A N 1
ATOM 670 C CA . ASN A 1 90 ? 5.101 0.002 -13.446 1.00 90.19 90 ASN A CA 1
ATOM 671 C C . ASN A 1 90 ? 3.580 -0.108 -13.361 1.00 90.19 90 ASN A C 1
ATOM 673 O O . ASN A 1 90 ? 2.993 -1.114 -13.763 1.00 90.19 90 ASN A O 1
ATOM 677 N N . CYS A 1 91 ? 2.948 0.962 -12.893 1.00 88.38 91 CYS A N 1
ATOM 678 C CA . CYS A 1 91 ? 1.502 1.138 -12.889 1.00 88.38 91 CYS A CA 1
ATOM 679 C C . CYS A 1 91 ? 1.066 2.249 -13.847 1.00 88.38 91 CYS A C 1
ATOM 681 O O . CYS A 1 91 ? 1.760 3.251 -14.015 1.00 88.38 91 CYS A O 1
ATOM 683 N N . ALA A 1 92 ? -0.118 2.106 -14.442 1.00 87.50 92 ALA A N 1
ATOM 684 C CA . ALA A 1 92 ? -0.713 3.149 -15.278 1.00 87.50 92 ALA A CA 1
ATOM 685 C C . ALA A 1 92 ? -1.125 4.385 -14.459 1.00 87.50 92 ALA A C 1
ATOM 687 O O . ALA A 1 92 ? -1.060 5.513 -14.945 1.00 87.50 92 ALA A O 1
ATOM 688 N N . THR A 1 93 ? -1.554 4.185 -13.209 1.00 84.75 93 THR A N 1
ATOM 689 C CA . THR A 1 93 ? -1.925 5.272 -12.294 1.00 84.75 93 THR A CA 1
ATOM 690 C C . THR A 1 93 ? -1.331 5.058 -10.906 1.00 84.75 93 THR A C 1
ATOM 692 O O . THR A 1 93 ? -1.223 3.925 -10.435 1.00 84.75 93 THR A O 1
ATOM 695 N N . GLY A 1 94 ? -0.968 6.157 -10.237 1.00 83.25 94 GLY A N 1
ATOM 696 C CA . GLY A 1 94 ? -0.470 6.132 -8.859 1.00 83.25 94 GLY A CA 1
ATOM 697 C C . GLY A 1 94 ? 0.911 5.493 -8.685 1.00 83.25 94 GLY A C 1
ATOM 698 O O . GLY A 1 94 ? 1.250 5.101 -7.569 1.00 83.25 94 GLY A O 1
ATOM 699 N N . ASP A 1 95 ? 1.691 5.340 -9.759 1.00 88.50 95 ASP A N 1
ATOM 700 C CA . ASP A 1 95 ? 3.023 4.738 -9.684 1.00 88.50 95 ASP A CA 1
ATOM 701 C C . ASP A 1 95 ? 3.945 5.492 -8.704 1.00 88.50 95 ASP A C 1
ATOM 703 O O . ASP A 1 95 ? 3.776 6.691 -8.454 1.00 88.50 95 ASP A O 1
ATOM 707 N N . CYS A 1 96 ? 4.892 4.767 -8.108 1.00 89.25 96 CYS A N 1
ATOM 708 C CA . CYS A 1 96 ? 5.773 5.258 -7.048 1.00 89.25 96 CYS A CA 1
ATOM 709 C C . CYS A 1 96 ? 7.258 4.972 -7.319 1.00 89.25 96 CYS A C 1
ATOM 711 O O . CYS A 1 96 ? 8.038 4.854 -6.376 1.00 89.25 96 CYS A O 1
ATOM 713 N N . GLY A 1 97 ? 7.650 4.866 -8.592 1.00 86.00 97 GLY A N 1
ATOM 714 C CA . GLY A 1 97 ? 9.044 4.662 -8.988 1.00 86.00 97 GLY A CA 1
ATOM 715 C C . GLY A 1 97 ? 9.339 3.217 -9.365 1.00 86.00 97 GLY A C 1
ATOM 716 O O . GLY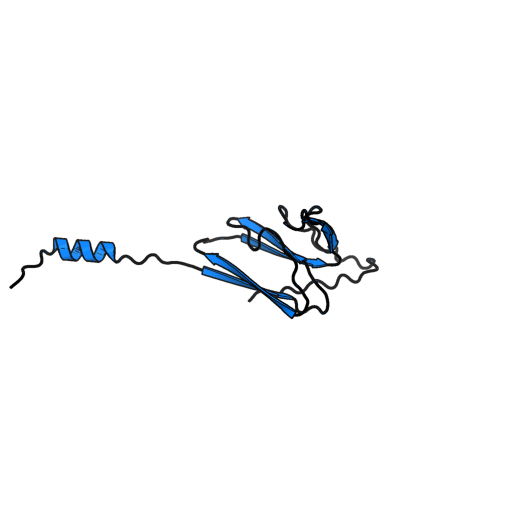 A 1 97 ? 10.309 2.639 -8.882 1.00 86.00 97 GLY A O 1
ATOM 717 N N . ASN A 1 98 ? 8.488 2.637 -10.210 1.00 85.75 98 ASN A N 1
ATOM 718 C CA . ASN A 1 98 ? 8.714 1.345 -10.853 1.00 85.75 98 ASN A CA 1
ATOM 719 C C . ASN A 1 98 ? 8.894 0.140 -9.905 1.00 85.75 98 ASN A C 1
ATOM 721 O O . ASN A 1 98 ? 9.517 -0.865 -10.253 1.00 85.75 98 ASN A O 1
ATOM 725 N N . SER A 1 99 ? 8.342 0.235 -8.696 1.00 91.69 99 SER A N 1
ATOM 726 C CA . SER A 1 99 ? 8.458 -0.780 -7.649 1.00 91.69 99 SER A CA 1
ATOM 727 C C . SER A 1 99 ? 7.095 -1.095 -7.044 1.00 91.69 99 SER A C 1
ATOM 729 O O . SER A 1 99 ? 6.275 -0.202 -6.800 1.00 91.69 99 SER A O 1
ATOM 731 N N . LEU A 1 100 ? 6.850 -2.372 -6.743 1.00 92.75 100 LEU A N 1
ATOM 732 C CA . LEU A 1 100 ? 5.688 -2.797 -5.968 1.00 92.75 100 LEU A CA 1
ATOM 733 C C . LEU A 1 100 ? 5.725 -2.181 -4.564 1.00 92.75 100 LEU A C 1
ATOM 735 O O . LEU A 1 100 ? 4.696 -1.702 -4.085 1.00 92.75 100 LEU A O 1
ATOM 739 N N . LYS A 1 101 ? 6.900 -2.159 -3.933 1.00 94.38 101 LYS A N 1
ATOM 740 C CA . LYS A 1 101 ? 7.116 -1.608 -2.593 1.00 94.38 101 LYS A CA 1
ATOM 741 C C . LYS A 1 101 ? 7.519 -0.141 -2.711 1.00 94.38 101 LYS A C 1
ATOM 743 O O . LYS A 1 101 ? 8.631 0.164 -3.146 1.00 94.38 101 LYS A O 1
ATOM 748 N N . CYS A 1 102 ? 6.611 0.764 -2.364 1.00 90.38 102 CYS A N 1
ATOM 749 C CA . CYS A 1 102 ? 6.849 2.195 -2.494 1.00 90.38 102 CYS A CA 1
ATOM 750 C C . CYS A 1 102 ? 7.773 2.716 -1.389 1.00 90.38 102 CYS A C 1
ATOM 752 O O . CYS A 1 102 ? 7.499 2.555 -0.203 1.00 90.38 102 CYS A O 1
ATOM 754 N N . THR A 1 103 ? 8.850 3.388 -1.790 1.00 87.56 103 THR A N 1
ATOM 755 C CA . THR A 1 103 ? 9.776 4.100 -0.888 1.00 87.56 103 THR A CA 1
ATOM 756 C C . THR A 1 103 ? 9.550 5.609 -0.896 1.00 87.56 103 THR A C 1
ATOM 758 O O . THR A 1 103 ? 10.053 6.320 -0.031 1.00 87.56 103 THR A O 1
ATOM 761 N N . VAL A 1 104 ? 8.769 6.096 -1.858 1.00 82.12 104 VAL A N 1
ATOM 762 C CA . VAL A 1 104 ? 8.330 7.483 -1.992 1.00 82.12 104 VAL A CA 1
ATOM 763 C C . VAL A 1 104 ? 6.811 7.516 -2.090 1.00 82.12 104 VAL A C 1
ATOM 765 O O . VAL A 1 104 ? 6.167 6.517 -2.422 1.00 82.12 104 VAL A O 1
ATOM 768 N N . THR A 1 105 ? 6.211 8.672 -1.817 1.00 74.56 105 THR A N 1
ATOM 769 C CA . THR A 1 105 ? 4.781 8.853 -2.078 1.00 74.56 105 THR A CA 1
ATOM 770 C C . THR A 1 105 ? 4.506 8.669 -3.566 1.00 74.56 105 THR A C 1
ATOM 772 O O . THR A 1 105 ? 5.213 9.248 -4.391 1.00 74.56 105 THR A O 1
ATOM 775 N N . GLY A 1 106 ? 3.471 7.903 -3.909 1.00 62.72 106 GLY A N 1
ATOM 776 C CA . GLY A 1 106 ? 3.051 7.763 -5.299 1.00 62.72 106 GLY A CA 1
ATOM 777 C C . GLY A 1 106 ? 2.657 9.103 -5.907 1.00 62.72 106 GLY A C 1
ATOM 778 O O . GLY A 1 106 ? 2.170 10.000 -5.2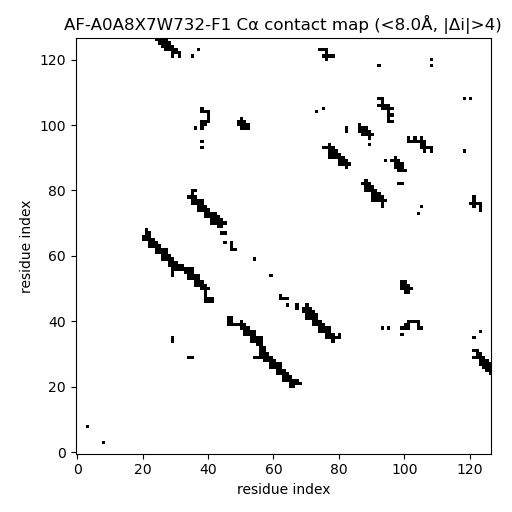09 1.00 62.72 106 GLY A O 1
ATOM 779 N N . ALA A 1 107 ? 2.862 9.231 -7.216 1.00 61.38 107 ALA A N 1
ATOM 780 C CA . ALA A 1 107 ? 2.404 10.396 -7.950 1.00 61.38 107 ALA A CA 1
ATOM 781 C C . ALA A 1 107 ? 0.875 10.486 -7.837 1.00 61.38 107 ALA A C 1
ATOM 783 O O . ALA A 1 107 ? 0.155 9.531 -8.146 1.00 61.38 107 ALA A O 1
ATOM 784 N N . THR A 1 108 ? 0.366 11.631 -7.381 1.00 52.66 108 THR A N 1
ATOM 785 C CA . THR A 1 108 ? -1.071 11.910 -7.389 1.00 52.66 108 THR A CA 1
ATOM 786 C C . THR A 1 108 ? -1.577 11.723 -8.822 1.00 52.66 108 THR A C 1
ATOM 788 O O . THR A 1 108 ? -0.965 12.293 -9.730 1.00 52.66 108 THR A O 1
ATOM 791 N N . PRO A 1 109 ? -2.654 10.951 -9.067 1.00 45.84 109 PRO A N 1
ATOM 792 C CA . PRO A 1 109 ? -3.204 10.830 -10.409 1.00 45.84 109 PRO A CA 1
ATOM 793 C C . PRO A 1 109 ? -3.463 12.237 -10.965 1.00 45.84 109 PRO A C 1
ATOM 795 O O . PRO A 1 109 ? -4.146 13.018 -10.292 1.00 45.84 109 PRO A O 1
ATOM 798 N N . PRO A 1 110 ? -2.928 12.604 -12.143 1.00 40.38 110 PRO A N 1
ATOM 799 C CA . PRO A 1 110 ? -3.291 13.870 -12.751 1.00 40.38 110 PRO A CA 1
ATOM 800 C C . PRO A 1 110 ? -4.805 13.851 -12.989 1.00 40.38 110 PRO A C 1
ATOM 802 O O . PRO A 1 110 ? -5.323 12.950 -13.648 1.00 40.38 110 PRO A O 1
ATOM 805 N N . LEU A 1 111 ? -5.526 14.841 -12.456 1.00 42.53 111 LEU A N 1
ATOM 806 C CA . LEU A 1 111 ? -6.957 15.068 -12.715 1.00 42.53 111 LEU A CA 1
ATOM 807 C C . LEU A 1 111 ? -7.181 15.589 -14.151 1.00 42.53 111 LEU A C 1
ATOM 809 O O . LEU A 1 111 ? -7.948 16.524 -14.369 1.00 42.53 111 LEU A O 1
ATOM 813 N N . TRP A 1 112 ? -6.456 15.052 -15.137 1.00 35.56 112 TRP A N 1
ATOM 814 C CA . TRP A 1 112 ? -6.401 15.628 -16.472 1.00 35.56 112 TRP A CA 1
ATOM 815 C C . TRP A 1 112 ? -7.500 15.050 -17.379 1.00 35.56 112 TRP A C 1
ATOM 817 O O . TRP A 1 112 ? -7.600 13.827 -17.516 1.00 35.56 112 TRP A O 1
ATOM 827 N N . PRO A 1 113 ? -8.306 15.898 -18.048 1.00 44.69 113 PRO A N 1
ATOM 828 C CA . PRO A 1 113 ? -9.481 15.474 -18.816 1.00 44.69 113 PRO A CA 1
ATOM 829 C C . PRO A 1 113 ? -9.178 14.695 -20.112 1.00 44.69 113 PRO A C 1
ATOM 831 O O . PRO A 1 113 ? -10.113 14.298 -20.797 1.00 44.69 113 PRO A O 1
ATOM 834 N N . SER A 1 114 ? -7.908 14.451 -20.460 1.00 42.75 114 SER A N 1
ATOM 835 C CA . SER A 1 114 ? -7.502 13.801 -21.721 1.00 42.75 114 SER A CA 1
ATOM 836 C C . SER A 1 114 ? -6.777 12.458 -21.571 1.00 42.75 114 SER A C 1
ATOM 838 O O . SER A 1 114 ? -6.205 11.976 -22.547 1.00 42.75 114 SER A O 1
ATOM 840 N N . SER A 1 115 ? -6.776 11.833 -20.388 1.00 43.50 115 SER A N 1
ATOM 841 C CA . SER A 1 115 ? -6.341 10.432 -20.295 1.00 43.50 115 SER A CA 1
ATOM 842 C C . SER A 1 115 ? -7.414 9.531 -20.931 1.00 43.50 115 SER A C 1
ATOM 844 O O . SER A 1 115 ? -8.553 9.551 -20.458 1.00 43.50 115 SER A O 1
ATOM 846 N N . PRO A 1 116 ? -7.096 8.721 -21.965 1.00 43.47 116 PRO A N 1
ATOM 847 C CA . PRO A 1 116 ? -8.062 7.798 -22.576 1.00 43.47 116 PRO A CA 1
ATOM 848 C C . PRO A 1 116 ? -8.534 6.725 -21.584 1.00 43.47 116 PRO A C 1
ATOM 850 O O . PRO A 1 116 ? -9.613 6.157 -21.735 1.00 43.47 116 PRO A O 1
ATOM 853 N N . TYR A 1 117 ? -7.764 6.503 -20.517 1.00 39.84 117 TYR A N 1
ATOM 854 C CA . TYR A 1 117 ? -8.205 5.785 -19.336 1.00 39.84 117 TYR A CA 1
ATOM 855 C C . TYR A 1 117 ? -8.788 6.806 -18.368 1.00 39.84 117 TYR A C 1
ATOM 857 O O . TYR A 1 117 ? -8.043 7.552 -17.726 1.00 39.84 117 TYR A O 1
ATOM 865 N N . LYS A 1 118 ? -10.120 6.843 -18.246 1.00 39.88 118 LYS A N 1
ATOM 866 C CA . LYS A 1 118 ? -10.785 7.459 -17.094 1.00 39.88 118 LYS A CA 1
ATOM 867 C C . LYS A 1 118 ? -10.207 6.768 -15.859 1.00 39.88 118 LYS A C 1
ATOM 869 O O . LYS A 1 118 ? -10.609 5.655 -15.530 1.00 39.88 118 LYS A O 1
ATOM 874 N N . ALA A 1 119 ? -9.207 7.387 -15.233 1.00 41.44 119 ALA A N 1
ATOM 875 C CA . ALA A 1 119 ? -8.599 6.883 -14.016 1.00 41.44 119 ALA A CA 1
ATOM 876 C C . ALA A 1 119 ? -9.694 6.923 -12.957 1.00 41.44 119 ALA A C 1
ATOM 878 O O . ALA A 1 119 ? -9.982 7.970 -12.383 1.00 41.44 119 ALA A O 1
ATOM 879 N N . THR A 1 120 ? -10.383 5.801 -12.772 1.00 46.50 120 THR A N 1
ATOM 880 C CA . THR A 1 120 ? -11.318 5.666 -11.667 1.00 46.50 120 THR A CA 1
ATOM 881 C C . THR A 1 120 ? -10.427 5.645 -10.436 1.00 46.50 120 THR A C 1
ATOM 883 O O . THR A 1 120 ? -9.613 4.722 -10.321 1.00 46.50 120 THR A O 1
ATOM 886 N N . PRO A 1 121 ? -10.472 6.673 -9.570 1.00 51.97 121 PRO A N 1
ATOM 887 C CA . PRO A 1 121 ? -9.641 6.671 -8.384 1.00 51.97 121 PRO A CA 1
ATOM 888 C C . PRO A 1 121 ? -9.972 5.396 -7.617 1.00 51.97 121 PRO A C 1
ATOM 890 O O . PRO A 1 121 ? -11.135 5.140 -7.298 1.00 51.97 121 PRO A O 1
ATOM 893 N N . ALA A 1 122 ? -8.962 4.560 -7.390 1.00 55.09 122 ALA A N 1
ATOM 894 C CA . ALA A 1 122 ? -9.120 3.379 -6.567 1.00 55.09 122 ALA A CA 1
ATOM 895 C C . ALA A 1 122 ? -9.592 3.852 -5.188 1.00 55.09 122 ALA A C 1
ATOM 897 O O . ALA A 1 122 ? -8.868 4.540 -4.465 1.00 55.09 122 ALA A O 1
ATOM 898 N N . LYS A 1 123 ? -10.849 3.550 -4.860 1.00 55.25 123 LYS A N 1
ATOM 899 C CA . LYS A 1 123 ? -11.462 3.973 -3.606 1.00 55.25 123 LYS A CA 1
ATOM 900 C C . LYS A 1 123 ? -11.064 2.969 -2.535 1.00 55.25 123 LYS A C 1
ATOM 902 O O . LYS A 1 123 ? -11.794 2.024 -2.257 1.00 55.25 123 LYS A O 1
ATOM 907 N N . ILE A 1 124 ? -9.876 3.158 -1.972 1.00 55.66 124 ILE A N 1
ATOM 908 C CA . ILE A 1 124 ? -9.477 2.450 -0.759 1.00 55.66 124 ILE A CA 1
ATOM 909 C C . ILE A 1 124 ? -10.166 3.174 0.393 1.00 55.66 124 ILE A C 1
ATOM 911 O O . ILE A 1 124 ? -9.819 4.304 0.731 1.00 55.66 124 ILE A O 1
ATOM 915 N N . SER A 1 125 ? -11.201 2.553 0.944 1.00 58.34 125 SER A N 1
ATOM 916 C CA . SER A 1 125 ? -11.823 3.031 2.175 1.00 58.34 125 SER A CA 1
ATOM 917 C C . SER A 1 125 ? -10.999 2.547 3.355 1.00 58.34 125 SER A C 1
ATOM 919 O O . SER A 1 125 ? -10.719 1.355 3.429 1.00 58.34 125 SER A O 1
ATOM 921 N N . THR A 1 126 ? -10.632 3.470 4.241 1.00 57.47 126 THR A N 1
ATOM 922 C CA . THR A 1 126 ? -10.079 3.186 5.567 1.00 57.47 126 THR A CA 1
ATOM 923 C C . THR A 1 126 ? -11.188 3.336 6.601 1.00 57.47 126 THR A C 1
ATOM 925 O O . THR A 1 126 ? -11.825 4.390 6.658 1.00 57.47 126 THR A O 1
ATOM 928 N N . THR A 1 127 ? -11.409 2.298 7.397 1.00 53.78 127 THR A N 1
ATOM 929 C CA . THR A 1 127 ? -12.178 2.336 8.653 1.00 53.78 127 THR A CA 1
ATOM 930 C C . THR A 1 127 ? -11.261 2.002 9.803 1.00 53.78 127 THR A C 1
ATOM 932 O O . THR A 1 127 ? -10.382 1.131 9.571 1.00 53.78 127 THR A O 1
#

InterPro domains:
  IPR001938 Thaumatin family [PF00314] (30-110)
  IPR001938 Thaumatin family [PIRSF002703] (7-110)
  IPR001938 Thaumatin family [PR00347] (25-37)
  IPR001938 Thaumatin family [PR00347] (51-60)
  IPR001938 Thaumatin family [PR00347] (74-85)
  IPR001938 Thaumatin family [PR00347] (87-116)
  IPR001938 Thaumatin family [PS51367] (23-110)
  IPR001938 Thaumatin family [PTHR31048] (14-110)
  IPR001938 Thaumatin family [SM00205] (26-121)
  IPR037176 Osmotin/thaumatin-like superfamily [G3DSA:2.60.110.10] (24-118)
  IPR037176 Osmotin/thaumatin-like superfamily [SSF49870] (25-109)

Radius of gyration: 22.39 Å; Cα contacts (8 Å, |Δi|>4): 251; chains: 1; bounding box: 26×28×85 Å

Nearest PDB structures (foldseek):
  1du5-assembly1_B  TM=8.584E-01  e=4.827E-06  Zea mays
  2d8o-assembly1_A  TM=8.878E-01  e=8.719E-06  Thaumatococcus daniellii
  2ys4-assembly1_A  TM=4.876E-01  e=4.785E-01  Homo sapiens
  7sqc-assembly1_F0  TM=5.361E-01  e=3.314E+00  Chlamydomonas reinhardtii
  7som-assembly1_E  TM=4.890E-01  e=4.109E+00  Chlamydomonas reinhardtii

Solvent-accessible surface area (backbone atoms only — not comparable to full-atom values): 7514 Å² total; per-residue (Å²): 134,87,82,78,53,70,69,57,56,54,54,55,58,63,72,65,64,74,82,86,83,49,73,50,64,40,35,45,35,33,80,46,98,51,62,32,33,41,36,23,34,43,82,34,71,78,62,51,68,70,9,22,49,84,38,48,54,70,37,70,50,77,42,76,46,69,71,59,88,82,56,38,65,50,78,48,41,19,36,72,65,51,63,50,99,85,33,45,38,48,38,77,34,35,40,32,77,42,37,49,49,22,88,44,76,45,49,74,69,77,91,56,95,78,53,92,63,78,76,70,74,54,66,65,51,73,92

pLDDT: mean 78.54, std 17.97, range [35.56, 95.81]

Mean predicted aligned error: 10.64 Å

Secondary structure (DSSP, 8-state):
-----HHHHHHHHHHT------EEEEEEEE-SSS-BEEEEEEEESPPGGGGB--B-TT-EEEEEEES-TT-EEEEEEEEEEEE-TTSBEEEEES--SSBSS-SSPPPPPP--TT-SS------EEE-

Sequence (127 aa):
MARFSSFHILFFMFITGGVAVSATVFTLKNSCPYTVWPGTFAGKGSTLGEGGFQLDPGASVQLTLTNEPGWSGRFWGRTGCNFDSSGHGNCATGDCGNSLKCTVTGATPPLWPSSPYKATPAKISTT

Organism: Brassica carinata (NCBI:txid52824)

Foldseek 3Di:
DDDDPPVNVVVVVVVPPDDDKDKDKWKWFFQDQAKKKKAKEKPDDDTWPQRIDIAGHGGMDITMDMPRPPIGIDIFIFAQWDADPVQATATPAQTQHRGRRHHGGTDHGPPDPPDPPPPPGRPTDID